Protein AF-A0A619I436-F1 (afdb_monomer_lite)

Organism: Salmonella enterica (NCBI:txid28901)

pLDDT: mean 89.27, std 11.94, range [47.62, 98.25]

Secondary stru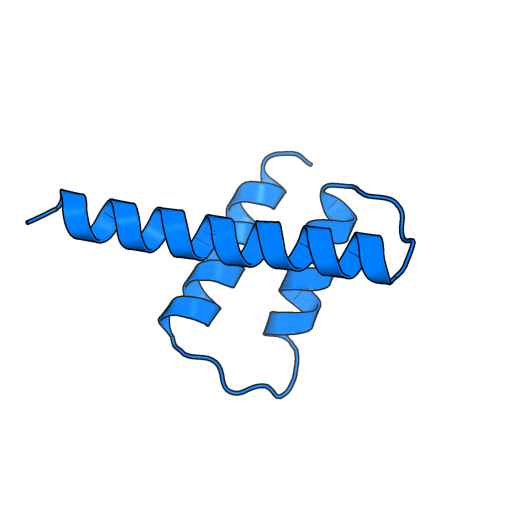cture (DSSP, 8-state):
--HHHHHHHHHHHHHHHHHHHHHHHHTT----HHHHHHHHHHHHHSS----HHHHHHHHHHHHHHTT--

Structure (mmCIF, N/CA/C/O backbone):
data_AF-A0A619I436-F1
#
_entry.id   AF-A0A619I436-F1
#
loop_
_atom_site.group_PDB
_atom_site.id
_atom_site.type_symbol
_atom_site.label_atom_id
_atom_site.label_alt_id
_atom_site.label_comp_id
_atom_site.label_asym_id
_atom_site.label_entity_id
_atom_site.label_seq_id
_atom_site.pdbx_PDB_ins_code
_atom_site.Cartn_x
_atom_site.Cartn_y
_atom_site.Cartn_z
_atom_site.occupancy
_atom_site.B_iso_or_equiv
_atom_site.auth_seq_id
_atom_site.auth_comp_id
_atom_site.auth_asym_id
_atom_site.auth_atom_id
_atom_site.pdbx_PDB_model_num
ATOM 1 N N . MET A 1 1 ? 5.659 21.826 18.984 1.00 47.62 1 MET A N 1
ATOM 2 C CA . MET A 1 1 ? 6.436 20.959 18.067 1.00 47.62 1 MET A CA 1
ATOM 3 C C . MET A 1 1 ? 5.690 19.663 17.698 1.00 47.62 1 MET A C 1
ATOM 5 O O . MET A 1 1 ? 6.336 18.708 17.305 1.00 47.62 1 MET A O 1
ATOM 9 N N . SER A 1 2 ? 4.352 19.603 17.780 1.00 57.28 2 SER A N 1
ATOM 10 C CA . SER A 1 2 ? 3.565 18.394 17.454 1.00 57.28 2 SER A CA 1
ATOM 11 C C . SER A 1 2 ? 3.065 18.360 16.006 1.00 57.28 2 SER A C 1
ATOM 13 O O . SER A 1 2 ? 3.145 17.325 15.360 1.00 57.28 2 SER A O 1
ATOM 15 N N . GLN A 1 3 ? 2.631 19.504 15.467 1.00 55.03 3 GLN A N 1
ATOM 16 C CA . GLN A 1 3 ? 2.014 19.582 14.134 1.00 55.03 3 GLN A CA 1
ATOM 17 C C . GLN A 1 3 ? 2.925 19.073 13.013 1.00 55.03 3 GLN A C 1
ATOM 19 O O . GLN A 1 3 ? 2.477 18.361 12.125 1.00 55.03 3 GLN A O 1
ATOM 24 N N . GLN A 1 4 ? 4.219 19.391 13.067 1.00 55.78 4 GLN A N 1
ATOM 25 C CA . GLN A 1 4 ? 5.170 18.995 12.026 1.00 55.78 4 GLN A CA 1
ATOM 26 C C . GLN A 1 4 ? 5.346 17.471 11.939 1.00 55.78 4 GLN A C 1
ATOM 28 O O . GLN A 1 4 ? 5.645 16.963 10.869 1.00 55.78 4 GLN A O 1
ATOM 33 N N . ASN A 1 5 ? 5.107 16.753 13.039 1.00 62.62 5 ASN A N 1
ATOM 34 C CA . ASN A 1 5 ? 5.197 15.297 13.086 1.00 62.62 5 ASN A CA 1
ATOM 35 C C . ASN A 1 5 ? 3.937 14.629 12.498 1.00 62.62 5 ASN A C 1
ATOM 37 O O . ASN A 1 5 ? 4.038 13.648 11.770 1.00 62.62 5 ASN A O 1
ATOM 41 N N . GLU A 1 6 ? 2.757 15.209 12.745 1.00 62.97 6 GLU A N 1
ATOM 42 C CA . GLU A 1 6 ? 1.480 14.727 12.192 1.00 62.97 6 GLU A CA 1
ATOM 43 C C . GLU A 1 6 ? 1.412 14.883 10.665 1.00 62.97 6 GLU A C 1
ATOM 45 O O . GLU A 1 6 ? 0.936 13.984 9.974 1.00 62.97 6 GLU A O 1
ATOM 50 N N . PHE A 1 7 ? 1.927 15.992 10.117 1.00 72.75 7 PHE A N 1
ATOM 51 C CA . PHE A 1 7 ? 1.990 16.184 8.663 1.00 72.75 7 PHE A CA 1
ATOM 52 C C . PHE A 1 7 ? 2.915 15.172 7.985 1.00 72.75 7 PHE A C 1
ATOM 54 O O . PHE A 1 7 ? 2.572 14.665 6.916 1.00 72.75 7 PHE A O 1
ATOM 61 N N . THR A 1 8 ? 4.057 14.853 8.597 1.00 77.94 8 THR A N 1
ATOM 62 C CA . THR A 1 8 ? 4.986 13.837 8.082 1.00 77.94 8 THR A CA 1
ATOM 63 C C . THR A 1 8 ? 4.339 12.454 8.079 1.00 77.94 8 THR A C 1
ATOM 65 O O . THR A 1 8 ? 4.347 11.775 7.056 1.00 77.94 8 THR A O 1
ATOM 68 N N . GLU A 1 9 ? 3.679 12.073 9.174 1.00 81.00 9 GLU A N 1
ATOM 69 C CA . GLU A 1 9 ? 2.964 10.797 9.273 1.00 81.00 9 GLU A CA 1
ATOM 70 C C . GLU A 1 9 ? 1.831 10.677 8.246 1.00 81.00 9 GLU A C 1
ATOM 72 O O . GLU A 1 9 ? 1.739 9.676 7.534 1.00 81.00 9 GLU A O 1
ATOM 77 N N . ALA A 1 10 ? 0.992 11.709 8.126 1.00 87.06 10 ALA A N 1
ATOM 78 C CA . ALA A 1 10 ? -0.085 11.723 7.143 1.00 87.06 10 ALA A CA 1
ATOM 79 C C . ALA A 1 10 ? 0.458 11.641 5.708 1.00 87.06 10 ALA A C 1
ATOM 81 O O . ALA A 1 10 ? -0.107 10.944 4.868 1.00 87.06 10 ALA A O 1
ATOM 82 N N . THR A 1 11 ? 1.578 12.316 5.435 1.00 90.94 11 THR A N 1
ATOM 83 C CA . THR A 1 11 ? 2.235 12.282 4.123 1.00 90.94 11 THR A CA 1
ATOM 84 C C . THR A 1 11 ? 2.760 10.887 3.802 1.00 90.94 11 THR A C 1
ATOM 86 O O . THR A 1 11 ? 2.521 10.401 2.699 1.00 90.94 11 THR A O 1
ATOM 89 N N . ALA A 1 12 ? 3.413 10.215 4.754 1.00 91.06 12 ALA A N 1
ATOM 90 C CA . ALA A 1 12 ? 3.903 8.851 4.566 1.00 91.06 12 ALA A CA 1
ATOM 91 C C . ALA A 1 12 ? 2.755 7.883 4.232 1.00 91.06 12 ALA A C 1
ATOM 93 O O . ALA A 1 12 ? 2.835 7.149 3.252 1.00 91.06 12 ALA A O 1
ATOM 94 N N . ILE A 1 13 ? 1.641 7.954 4.967 1.00 93.38 13 ILE A N 1
ATOM 95 C CA . ILE A 1 13 ? 0.453 7.125 4.702 1.00 93.38 13 ILE A CA 1
ATOM 96 C C . ILE A 1 13 ? -0.114 7.405 3.302 1.00 93.38 13 ILE A C 1
ATOM 98 O O . ILE A 1 13 ? -0.393 6.476 2.543 1.00 93.38 13 ILE A O 1
ATOM 102 N N . CYS A 1 14 ? -0.272 8.682 2.941 1.00 94.88 14 CYS A N 1
ATOM 103 C CA . CYS A 1 14 ? -0.770 9.078 1.624 1.00 94.88 14 CYS A CA 1
ATOM 104 C C . CYS A 1 14 ? 0.143 8.603 0.488 1.00 94.88 14 CYS A C 1
ATOM 106 O O . CYS A 1 14 ? -0.362 8.202 -0.559 1.00 94.88 14 CYS A O 1
ATOM 108 N N . ASN A 1 15 ? 1.461 8.625 0.690 1.00 94.75 15 ASN A N 1
ATOM 109 C CA . ASN A 1 15 ? 2.424 8.156 -0.300 1.00 94.75 15 ASN A CA 1
ATOM 110 C C . ASN A 1 15 ? 2.303 6.648 -0.536 1.00 94.75 15 ASN A C 1
ATOM 112 O O . ASN A 1 15 ? 2.275 6.234 -1.693 1.00 94.75 15 ASN A O 1
ATOM 116 N N . GLU A 1 16 ? 2.166 5.837 0.516 1.00 96.06 16 GLU A N 1
ATOM 117 C CA . GLU A 1 16 ? 2.031 4.384 0.348 1.00 96.06 16 GLU A CA 1
ATOM 118 C C . GLU A 1 16 ? 0.695 4.007 -0.306 1.00 96.06 16 GLU A C 1
ATOM 120 O O . GLU A 1 16 ? 0.670 3.223 -1.255 1.00 96.06 16 GLU A O 1
ATOM 125 N N . ILE A 1 17 ? -0.416 4.624 0.116 1.00 97.00 17 ILE A N 1
ATOM 126 C CA . ILE A 1 17 ? -1.727 4.384 -0.511 1.00 97.00 17 ILE A CA 1
ATOM 127 C C . ILE A 1 17 ? -1.720 4.861 -1.969 1.00 97.00 17 ILE A C 1
ATOM 129 O O . ILE A 1 17 ? -2.175 4.145 -2.860 1.00 97.00 17 ILE A O 1
ATOM 133 N N . GLY A 1 18 ? -1.191 6.058 -2.232 1.00 97.44 18 GLY A N 1
ATOM 134 C CA . GLY A 1 18 ? -1.092 6.612 -3.580 1.00 97.44 18 GLY A CA 1
ATOM 135 C C . GLY A 1 18 ? -0.212 5.761 -4.497 1.00 97.44 18 GLY A C 1
ATOM 136 O O . GLY A 1 18 ? -0.594 5.494 -5.635 1.00 97.44 18 GLY A O 1
ATOM 137 N N . GLY A 1 19 ? 0.926 5.279 -3.993 1.00 96.38 19 GLY A N 1
ATOM 138 C CA . GLY A 1 19 ? 1.804 4.352 -4.705 1.00 96.38 19 GLY A CA 1
ATOM 139 C C . GLY A 1 19 ? 1.096 3.046 -5.061 1.00 96.38 19 GLY A C 1
ATOM 140 O O . GLY A 1 19 ? 1.142 2.624 -6.216 1.00 96.38 19 GLY A O 1
ATOM 141 N N . ALA A 1 20 ? 0.359 2.460 -4.114 1.00 97.31 20 ALA A N 1
ATOM 142 C CA . ALA A 1 20 ? -0.416 1.246 -4.356 1.00 97.31 20 ALA A CA 1
ATOM 143 C C . ALA A 1 20 ? -1.510 1.445 -5.421 1.00 97.31 20 ALA A C 1
ATOM 145 O O . ALA A 1 20 ? -1.692 0.586 -6.283 1.00 97.31 20 ALA A O 1
ATOM 146 N N . VAL A 1 21 ? -2.198 2.596 -5.428 1.00 98.25 21 VAL A N 1
ATOM 147 C CA . VAL A 1 21 ? -3.162 2.941 -6.492 1.00 98.25 21 VAL A CA 1
ATOM 148 C C . VAL A 1 21 ? -2.481 2.957 -7.860 1.00 98.25 21 VAL A C 1
ATOM 150 O O . VAL A 1 21 ? -3.000 2.368 -8.809 1.00 98.25 21 VAL A O 1
ATOM 153 N N . LEU A 1 22 ? -1.326 3.618 -7.977 1.00 98.06 22 LEU A N 1
ATOM 154 C CA . LEU A 1 22 ? -0.597 3.699 -9.245 1.00 98.06 22 LEU A CA 1
ATOM 155 C C . LEU A 1 22 ? -0.151 2.316 -9.736 1.00 98.06 22 LEU A C 1
ATOM 157 O O . LEU A 1 22 ? -0.302 2.026 -10.922 1.00 98.06 22 LEU A O 1
ATOM 161 N N . GLU A 1 23 ? 0.330 1.459 -8.836 1.00 97.00 23 GLU A N 1
ATOM 162 C CA . GLU A 1 23 ? 0.749 0.091 -9.154 1.00 97.00 23 GLU A CA 1
ATOM 163 C C . GLU A 1 23 ? -0.424 -0.757 -9.676 1.00 97.00 23 GLU A C 1
ATOM 165 O O . GLU A 1 23 ? -0.329 -1.379 -10.734 1.00 97.00 23 GLU A O 1
ATOM 170 N N . ILE A 1 24 ? -1.574 -0.721 -8.996 1.00 97.94 24 ILE A N 1
ATOM 171 C CA . ILE A 1 24 ? -2.790 -1.443 -9.411 1.00 97.94 24 ILE A CA 1
ATOM 172 C C . ILE A 1 24 ? -3.240 -1.002 -10.806 1.00 97.94 24 ILE A C 1
ATOM 174 O O . ILE A 1 24 ? -3.537 -1.842 -11.662 1.00 97.94 24 ILE A O 1
ATOM 178 N N . LEU A 1 25 ? -3.262 0.313 -11.051 1.00 97.38 25 LEU A N 1
ATOM 179 C CA . LEU A 1 25 ? -3.649 0.873 -12.344 1.00 97.38 25 LEU A CA 1
ATOM 180 C C . LEU A 1 25 ? -2.654 0.491 -13.448 1.00 97.38 25 LEU A C 1
ATOM 182 O O . LEU A 1 25 ? -3.077 0.132 -14.548 1.00 97.38 25 LEU A O 1
ATOM 186 N N . ALA A 1 26 ? -1.349 0.513 -13.161 1.00 97.25 26 ALA A N 1
ATOM 187 C CA . ALA A 1 26 ? -0.312 0.083 -14.098 1.00 97.25 26 ALA A CA 1
ATOM 188 C C . ALA A 1 26 ? -0.460 -1.402 -14.471 1.00 97.25 26 ALA A C 1
ATOM 190 O O . ALA A 1 26 ? -0.316 -1.768 -15.640 1.00 97.25 26 ALA A O 1
ATOM 191 N N . GLN A 1 27 ? -0.825 -2.242 -13.499 1.00 96.50 27 GLN A N 1
ATOM 192 C CA . GLN A 1 27 ? -1.086 -3.670 -13.690 1.00 96.50 27 GLN A CA 1
ATOM 193 C C . GLN A 1 27 ? -2.471 -3.974 -14.292 1.00 96.50 27 GLN A C 1
ATOM 195 O O . GLN A 1 27 ? -2.762 -5.135 -14.578 1.00 96.50 27 GLN A O 1
ATOM 200 N N . LYS A 1 28 ? -3.328 -2.962 -14.508 1.00 96.12 28 LYS A N 1
ATOM 201 C CA . LYS A 1 28 ? -4.723 -3.114 -14.973 1.00 96.12 28 LYS A CA 1
ATOM 202 C C . LYS A 1 28 ? -5.546 -4.074 -14.102 1.00 96.12 28 LYS A C 1
ATOM 204 O O . LYS A 1 28 ? -6.401 -4.800 -14.611 1.00 96.12 28 LYS A O 1
ATOM 209 N N . ARG A 1 29 ? -5.263 -4.094 -12.799 1.00 95.62 29 ARG A N 1
ATOM 210 C CA . ARG A 1 29 ? -6.039 -4.836 -11.799 1.00 95.62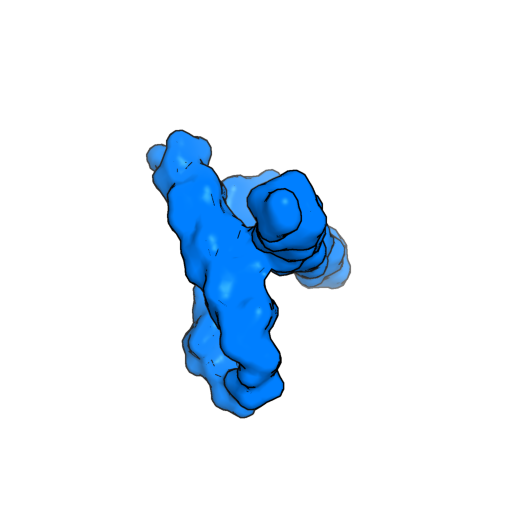 29 ARG A CA 1
ATOM 211 C C . ARG A 1 29 ? -7.251 -4.014 -11.360 1.00 95.62 29 ARG A C 1
ATOM 213 O O . ARG A 1 29 ? -7.238 -2.787 -11.448 1.00 95.62 29 ARG A O 1
ATOM 220 N N . ASP A 1 30 ? -8.278 -4.691 -10.853 1.00 96.94 30 ASP A N 1
ATOM 221 C CA . ASP A 1 30 ? -9.426 -4.020 -10.243 1.00 96.94 30 ASP A CA 1
ATOM 222 C C . ASP A 1 30 ? -8.997 -3.251 -8.990 1.00 96.94 30 ASP A C 1
ATOM 224 O O . ASP A 1 30 ? -8.324 -3.795 -8.112 1.00 96.94 30 ASP A O 1
ATOM 228 N N . LEU A 1 31 ? -9.416 -1.986 -8.901 1.00 97.12 31 LEU A N 1
ATOM 229 C CA . LEU A 1 31 ? -9.142 -1.139 -7.748 1.00 97.12 31 LEU A CA 1
ATOM 230 C C . LEU A 1 31 ? -10.154 -1.419 -6.633 1.00 97.12 31 LEU A C 1
ATOM 232 O O . LEU A 1 31 ? -11.321 -1.040 -6.710 1.00 97.12 31 LEU A O 1
ATOM 236 N N . SER A 1 32 ? -9.674 -2.053 -5.572 1.00 97.69 32 SER A N 1
ATOM 237 C CA . SER A 1 32 ? -10.423 -2.377 -4.358 1.00 97.69 32 SER A CA 1
ATOM 238 C C . SER A 1 32 ? -9.572 -2.154 -3.103 1.00 97.69 32 SER A C 1
ATOM 240 O O . SER A 1 32 ? -8.341 -2.106 -3.172 1.00 97.69 32 SER A O 1
ATOM 242 N N . VAL A 1 33 ? -10.215 -2.059 -1.933 1.00 97.56 33 VAL A N 1
ATOM 243 C CA . VAL A 1 33 ? -9.499 -1.957 -0.647 1.00 97.56 33 VAL A CA 1
ATOM 244 C C . VAL A 1 33 ? -8.581 -3.164 -0.438 1.00 97.56 33 VAL A C 1
ATOM 246 O O . VAL A 1 33 ? -7.429 -2.983 -0.057 1.00 97.56 33 VAL A O 1
ATOM 249 N N . GLN A 1 34 ? -9.045 -4.373 -0.771 1.00 97.81 34 GLN A N 1
ATOM 250 C CA . GLN A 1 34 ? -8.225 -5.578 -0.655 1.00 97.81 34 GLN A CA 1
ATOM 251 C C . GLN A 1 34 ? -7.001 -5.521 -1.575 1.00 97.81 34 GLN A C 1
ATOM 253 O O . GLN A 1 34 ? -5.891 -5.735 -1.114 1.00 97.81 34 GLN A O 1
ATOM 258 N N . SER A 1 35 ? -7.165 -5.128 -2.843 1.00 97.56 35 SER A N 1
ATOM 259 C CA . SER A 1 35 ? -6.020 -5.022 -3.760 1.00 97.56 35 SER A CA 1
ATOM 260 C C . SER A 1 35 ? -4.980 -3.987 -3.321 1.00 97.56 35 SER A C 1
ATOM 262 O O . SER A 1 35 ? -3.802 -4.161 -3.614 1.00 97.56 35 SER A O 1
ATOM 264 N N . LEU A 1 36 ? -5.397 -2.922 -2.622 1.00 98.00 36 LEU A N 1
ATOM 265 C CA . LEU A 1 36 ? -4.473 -1.943 -2.042 1.00 98.00 36 LEU A CA 1
ATOM 266 C C . LEU A 1 36 ? -3.683 -2.553 -0.883 1.00 98.00 36 LEU A C 1
ATOM 268 O O . LEU A 1 36 ? -2.477 -2.349 -0.804 1.00 98.00 36 LEU A O 1
ATOM 272 N N . ILE A 1 37 ? -4.354 -3.313 -0.012 1.00 97.81 37 ILE A N 1
ATOM 273 C CA . ILE A 1 37 ? -3.704 -4.045 1.081 1.00 97.81 37 ILE A CA 1
ATOM 274 C C . ILE A 1 37 ? -2.683 -5.032 0.514 1.00 97.81 37 ILE A C 1
ATOM 276 O O . ILE A 1 37 ? -1.536 -4.994 0.943 1.00 97.81 37 ILE A O 1
ATOM 280 N N . ASP A 1 38 ? -3.069 -5.834 -0.483 1.00 96.81 38 ASP A N 1
ATOM 281 C CA . ASP A 1 38 ? -2.193 -6.844 -1.085 1.00 96.81 38 ASP A CA 1
ATOM 282 C C . ASP A 1 38 ? -0.897 -6.215 -1.617 1.00 96.81 38 ASP A C 1
ATOM 284 O O . ASP A 1 38 ? 0.191 -6.681 -1.308 1.00 96.81 38 ASP A O 1
ATOM 288 N N . VAL A 1 39 ? -0.992 -5.107 -2.366 1.00 96.56 39 VAL A N 1
ATOM 289 C CA . VAL A 1 39 ? 0.190 -4.429 -2.930 1.00 96.56 39 VAL A CA 1
ATOM 290 C C . VAL A 1 39 ? 1.119 -3.885 -1.841 1.00 96.56 39 VAL A C 1
ATOM 292 O O . VAL A 1 39 ? 2.341 -3.953 -1.982 1.00 96.56 39 VAL A O 1
ATOM 295 N N . ILE A 1 40 ? 0.565 -3.341 -0.755 1.00 96.31 40 ILE A N 1
ATOM 296 C CA . ILE A 1 40 ? 1.374 -2.791 0.339 1.00 96.31 40 ILE A CA 1
ATOM 297 C C . ILE A 1 40 ? 2.012 -3.923 1.166 1.00 96.31 40 ILE A C 1
ATOM 299 O O . ILE A 1 40 ? 3.183 -3.830 1.532 1.00 96.31 40 ILE A O 1
ATOM 303 N N . GLU A 1 41 ? 1.282 -5.010 1.431 1.00 95.31 41 GLU A N 1
ATOM 304 C CA . GLU A 1 41 ? 1.799 -6.187 2.145 1.00 95.31 41 GLU A CA 1
ATOM 305 C C . GLU A 1 41 ? 2.847 -6.960 1.317 1.00 95.31 41 GLU A C 1
ATOM 307 O O . GLU A 1 41 ? 3.847 -7.429 1.871 1.00 95.31 41 GLU A O 1
ATOM 312 N N . ASP A 1 42 ? 2.701 -7.020 -0.010 1.00 93.31 42 ASP A N 1
ATOM 313 C CA . ASP A 1 42 ? 3.728 -7.541 -0.925 1.00 93.31 42 ASP A CA 1
ATOM 314 C C . ASP A 1 42 ? 5.023 -6.713 -0.833 1.00 93.31 42 ASP A C 1
ATOM 316 O O . ASP A 1 42 ? 6.125 -7.265 -0.805 1.00 93.31 42 ASP A O 1
ATOM 320 N N . GLY A 1 43 ? 4.902 -5.386 -0.717 1.00 88.31 43 GLY A N 1
ATOM 321 C CA . GLY A 1 43 ? 6.033 -4.493 -0.461 1.00 88.31 43 GLY A CA 1
ATOM 322 C C . GLY A 1 43 ? 6.738 -4.801 0.863 1.00 88.31 43 GLY A C 1
ATOM 323 O O . GLY A 1 43 ? 7.957 -4.961 0.882 1.00 88.31 43 GLY A O 1
ATOM 324 N N . LEU A 1 44 ? 5.975 -4.951 1.953 1.00 87.06 44 LEU A N 1
ATOM 325 C CA . LEU A 1 44 ? 6.494 -5.275 3.292 1.00 87.06 44 LEU A CA 1
ATOM 326 C C . LEU A 1 44 ? 7.164 -6.654 3.375 1.00 87.06 44 LEU A C 1
ATOM 328 O O . LEU A 1 44 ? 8.120 -6.829 4.127 1.00 87.06 44 LEU A O 1
ATOM 332 N N . SER A 1 45 ? 6.653 -7.640 2.638 1.00 86.19 45 SER A N 1
ATOM 333 C CA . SER A 1 45 ? 7.182 -9.011 2.637 1.00 86.19 45 SER A CA 1
ATOM 334 C C . SER A 1 45 ? 8.353 -9.223 1.670 1.00 86.19 45 SER A C 1
ATOM 336 O O . SER A 1 45 ? 9.025 -10.256 1.725 1.00 86.19 45 SER A O 1
ATOM 338 N N . GLY A 1 46 ? 8.613 -8.255 0.788 1.00 78.69 46 GLY A N 1
ATOM 339 C CA . GLY A 1 46 ? 9.723 -8.288 -0.154 1.00 78.69 46 GLY A CA 1
ATOM 340 C C . GLY A 1 46 ? 11.095 -8.120 0.508 1.00 78.69 46 GLY A C 1
ATOM 341 O O . GLY A 1 46 ? 11.242 -7.564 1.591 1.00 78.69 46 GLY A O 1
ATOM 342 N N . ASN A 1 47 ? 12.151 -8.541 -0.193 1.00 73.88 47 ASN A N 1
ATOM 343 C CA . ASN A 1 47 ? 13.544 -8.351 0.241 1.00 73.88 47 ASN A CA 1
ATOM 344 C C . ASN A 1 47 ? 14.062 -6.933 -0.069 1.00 73.88 47 ASN A C 1
ATOM 346 O O . ASN A 1 47 ? 15.148 -6.763 -0.628 1.00 73.88 47 ASN A O 1
ATOM 350 N N . PHE A 1 48 ? 13.277 -5.908 0.247 1.00 77.81 48 PHE A N 1
ATOM 351 C CA . PHE A 1 48 ? 13.661 -4.515 0.049 1.00 77.81 48 PHE A CA 1
ATOM 352 C C . PHE A 1 48 ? 14.108 -3.906 1.376 1.00 77.81 48 PHE A C 1
ATOM 354 O O . PHE A 1 48 ? 13.474 -4.098 2.406 1.00 77.81 48 PHE A O 1
ATOM 361 N N . THR A 1 49 ? 15.204 -3.149 1.358 1.00 79.88 49 THR A N 1
ATOM 362 C CA . THR A 1 49 ? 15.588 -2.330 2.511 1.00 79.88 49 THR A CA 1
ATOM 363 C C . THR A 1 49 ? 14.913 -0.977 2.380 1.00 79.88 49 THR A C 1
ATOM 365 O O . THR A 1 49 ? 15.288 -0.172 1.523 1.00 79.88 49 THR A O 1
ATOM 368 N N . TYR A 1 50 ? 13.910 -0.731 3.214 1.00 82.50 50 TYR A N 1
ATOM 369 C CA . TYR A 1 50 ? 13.223 0.549 3.273 1.00 82.50 50 TYR A CA 1
ATOM 370 C C . TYR A 1 50 ? 13.743 1.401 4.431 1.00 82.50 50 TYR A C 1
ATOM 372 O O . TYR A 1 50 ? 14.431 0.932 5.336 1.00 82.50 50 TYR A O 1
ATOM 380 N N . THR A 1 51 ? 13.450 2.700 4.382 1.00 86.25 51 THR A N 1
ATOM 381 C CA . THR A 1 51 ? 13.612 3.541 5.568 1.00 86.25 51 THR A CA 1
ATOM 382 C C . THR A 1 51 ? 12.565 3.133 6.601 1.00 86.25 51 THR A C 1
ATOM 384 O O . THR A 1 51 ? 11.452 2.751 6.238 1.00 86.25 51 THR A O 1
ATOM 387 N N . SER A 1 52 ? 12.884 3.275 7.888 1.00 85.44 52 SER A N 1
ATOM 388 C CA . SER A 1 52 ? 11.932 2.985 8.971 1.00 85.44 52 SER A CA 1
ATOM 389 C C . SER A 1 52 ? 10.631 3.785 8.842 1.00 85.44 52 SER A C 1
ATOM 391 O O . SER A 1 52 ? 9.559 3.288 9.167 1.00 85.44 52 SER A O 1
ATOM 393 N N . GLU A 1 53 ? 10.713 5.014 8.328 1.00 85.94 53 GLU A N 1
ATOM 394 C CA . GLU A 1 53 ? 9.554 5.861 8.035 1.00 85.94 53 GLU A CA 1
ATOM 395 C C . GLU A 1 53 ? 8.630 5.228 6.990 1.00 85.94 53 GLU A C 1
ATOM 397 O O . GLU A 1 53 ? 7.411 5.242 7.152 1.00 85.94 53 GLU A O 1
ATOM 402 N N . ARG A 1 54 ? 9.203 4.635 5.940 1.00 87.44 54 ARG A N 1
ATOM 403 C CA . ARG A 1 54 ? 8.431 3.997 4.878 1.00 87.44 54 A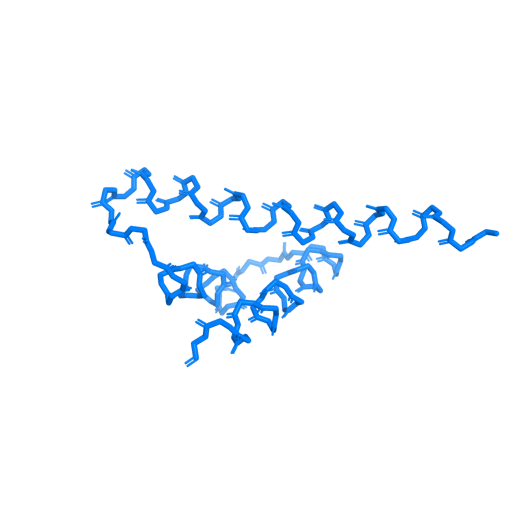RG A CA 1
ATOM 404 C C . ARG A 1 54 ? 7.791 2.695 5.352 1.00 87.44 54 ARG A C 1
ATOM 406 O O . ARG A 1 54 ? 6.617 2.478 5.079 1.00 87.44 54 ARG A O 1
ATOM 413 N N . GLU A 1 55 ? 8.518 1.869 6.105 1.00 91.00 55 GLU A N 1
ATOM 414 C CA . GLU A 1 55 ? 7.970 0.649 6.728 1.00 91.00 55 GLU A CA 1
ATOM 415 C C . GLU A 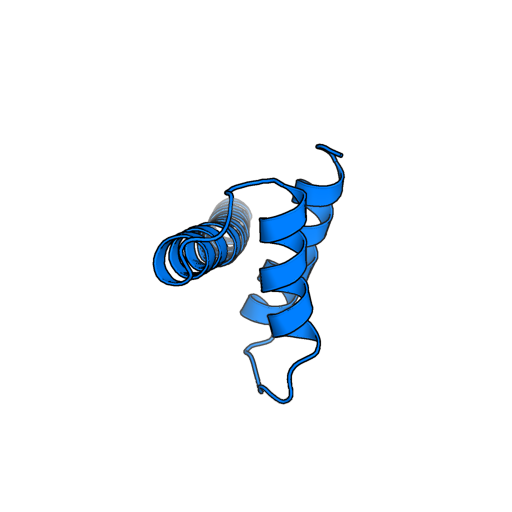1 55 ? 6.786 0.978 7.644 1.00 91.00 55 GLU A C 1
ATOM 417 O O . GLU A 1 55 ? 5.704 0.413 7.496 1.00 91.00 55 GLU A O 1
ATOM 422 N N . GLN A 1 56 ? 6.943 1.978 8.516 1.00 90.81 56 GLN A N 1
ATOM 423 C CA . GLN A 1 56 ? 5.859 2.450 9.381 1.00 90.81 56 GLN A CA 1
ATOM 424 C C . GLN A 1 56 ? 4.692 3.043 8.582 1.00 90.81 56 GLN A C 1
ATOM 426 O O . GLN A 1 56 ? 3.534 2.844 8.951 1.00 90.81 56 GLN A O 1
ATOM 431 N N . GLY A 1 57 ? 4.976 3.758 7.490 1.00 92.69 57 GLY A N 1
ATOM 432 C CA . GLY A 1 57 ? 3.966 4.254 6.556 1.00 92.69 57 GLY A CA 1
ATOM 433 C C . GLY A 1 57 ? 3.134 3.120 5.958 1.00 92.69 57 GLY A C 1
ATOM 434 O O . GLY A 1 57 ? 1.904 3.194 5.982 1.00 92.69 57 GLY A O 1
ATOM 435 N N . MET A 1 58 ? 3.790 2.046 5.509 1.00 94.69 58 MET A N 1
ATOM 436 C CA . MET A 1 58 ? 3.143 0.861 4.938 1.00 94.69 58 MET A CA 1
ATOM 437 C C . MET A 1 58 ? 2.277 0.139 5.977 1.00 94.69 58 MET A C 1
ATOM 439 O O . MET A 1 58 ? 1.091 -0.093 5.736 1.00 94.69 58 MET A O 1
ATOM 443 N N . GLU A 1 59 ? 2.813 -0.144 7.169 1.00 95.06 59 GLU A N 1
ATOM 444 C CA . GLU A 1 59 ? 2.058 -0.789 8.254 1.00 95.06 59 GLU A CA 1
ATOM 445 C C . GLU A 1 59 ? 0.820 0.025 8.664 1.00 95.06 59 GLU A C 1
ATOM 447 O O . GLU A 1 59 ? -0.275 -0.515 8.856 1.00 95.06 59 GLU A O 1
ATOM 452 N N . ARG A 1 60 ? 0.967 1.349 8.792 1.00 95.25 60 ARG A N 1
ATOM 453 C CA . ARG A 1 60 ? -0.139 2.249 9.147 1.00 95.25 60 ARG A CA 1
ATOM 454 C C . ARG A 1 60 ? -1.180 2.329 8.037 1.00 95.25 60 ARG A C 1
ATOM 456 O O . ARG A 1 60 ? -2.372 2.272 8.341 1.00 95.25 60 ARG A O 1
ATOM 463 N N . ALA A 1 61 ? -0.753 2.414 6.777 1.00 96.75 61 ALA A N 1
ATOM 464 C CA . ALA A 1 61 ? -1.650 2.395 5.628 1.00 96.75 61 ALA A CA 1
ATOM 465 C C . ALA A 1 61 ? -2.492 1.111 5.605 1.00 96.75 61 ALA A C 1
ATOM 467 O O . ALA A 1 61 ? -3.720 1.194 5.542 1.00 96.75 61 ALA A O 1
ATOM 468 N N . VAL A 1 62 ? 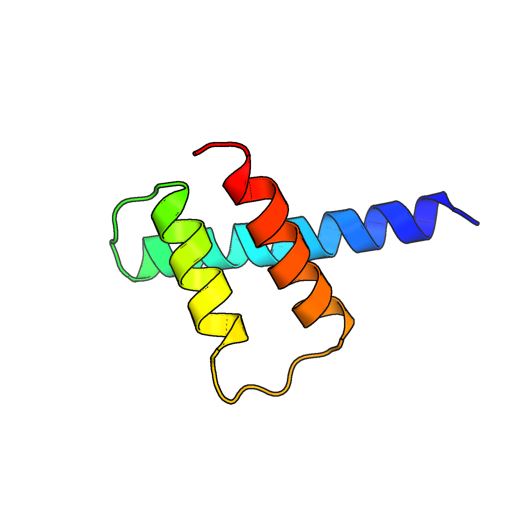-1.868 -0.061 5.773 1.00 97.25 62 VAL A N 1
ATOM 469 C CA . VAL A 1 62 ? -2.572 -1.353 5.870 1.00 97.25 62 VAL A CA 1
ATOM 470 C C . VAL A 1 62 ? -3.581 -1.351 7.019 1.00 97.25 62 VAL A C 1
ATOM 472 O O . VAL A 1 62 ? -4.740 -1.718 6.827 1.00 97.25 62 VAL A O 1
ATOM 475 N N . ASN A 1 63 ? -3.183 -0.893 8.209 1.00 96.44 63 ASN A N 1
ATOM 476 C CA . ASN A 1 63 ? -4.070 -0.841 9.375 1.00 96.44 63 ASN A CA 1
ATOM 477 C C . ASN A 1 63 ? -5.275 0.093 9.184 1.00 96.44 63 ASN A C 1
ATOM 479 O O . ASN A 1 63 ? -6.349 -0.179 9.722 1.00 96.44 63 ASN A O 1
ATOM 483 N N . ILE A 1 64 ? -5.117 1.193 8.443 1.00 95.62 64 ILE A N 1
ATOM 484 C CA . ILE A 1 64 ? -6.221 2.092 8.090 1.00 95.62 64 ILE A CA 1
ATOM 485 C C . ILE A 1 64 ? -7.145 1.419 7.076 1.00 95.62 64 ILE A C 1
ATOM 487 O O . ILE A 1 64 ? -8.356 1.401 7.287 1.00 95.62 64 ILE A O 1
ATOM 491 N N . LEU A 1 65 ? -6.590 0.837 6.010 1.00 96.88 65 LEU A N 1
ATOM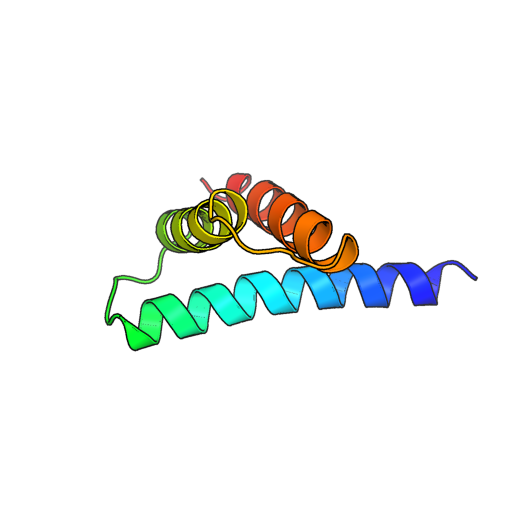 492 C CA . LEU A 1 65 ? -7.359 0.170 4.957 1.00 96.88 65 LEU A CA 1
ATOM 493 C C . LEU A 1 65 ? -8.174 -1.013 5.498 1.00 96.88 65 LEU A C 1
ATOM 495 O O . LEU A 1 65 ? -9.341 -1.156 5.141 1.00 96.88 65 LEU A O 1
ATOM 499 N N . LYS A 1 66 ? -7.619 -1.781 6.445 1.00 97.12 66 LYS A N 1
ATOM 500 C CA . LYS A 1 66 ? -8.313 -2.880 7.143 1.00 97.12 66 LYS A CA 1
ATOM 501 C C . LYS A 1 66 ? -9.570 -2.451 7.912 1.00 97.12 66 LYS A C 1
ATOM 503 O O . LYS A 1 66 ? -10.328 -3.310 8.332 1.00 97.12 66 LYS A O 1
ATOM 508 N N . ARG A 1 67 ? -9.818 -1.150 8.110 1.00 96.94 67 ARG A N 1
ATOM 509 C CA . ARG A 1 67 ? -11.062 -0.644 8.725 1.00 96.94 67 ARG A CA 1
ATOM 510 C C . ARG A 1 67 ? -12.227 -0.517 7.741 1.00 96.94 67 ARG A C 1
ATOM 512 O O . ARG A 1 67 ? -13.339 -0.228 8.174 1.00 96.94 67 ARG A O 1
ATOM 519 N N . PHE A 1 68 ? -11.970 -0.659 6.442 1.00 94.44 68 PHE A N 1
ATOM 520 C CA . PHE A 1 68 ? -12.959 -0.501 5.370 1.00 94.44 68 PHE A CA 1
ATOM 521 C C . PHE A 1 68 ? -13.388 -1.837 4.741 1.00 94.44 68 PHE A C 1
ATOM 523 O O . PHE A 1 68 ? -14.088 -1.831 3.728 1.00 94.44 68 PHE A O 1
ATOM 530 N N . ILE A 1 69 ? -12.966 -2.956 5.332 1.00 87.06 69 ILE A N 1
ATOM 531 C CA . ILE A 1 69 ? -13.306 -4.341 4.975 1.00 87.06 69 ILE A CA 1
ATOM 532 C C . ILE A 1 69 ? -13.788 -5.080 6.221 1.00 87.06 69 ILE A C 1
ATOM 534 O O . ILE A 1 69 ? -14.660 -5.958 6.061 1.00 87.06 69 ILE A O 1
#

Radius of gyration: 12.4 Å; chains: 1; bounding box: 29×30×33 Å

Foldseek 3Di:
DVPVVVVLLVVLLCVLLVVQVVVCVVVVHDDDLVSSLVSLVCVLPDPDDDDPSNNSSSVVNNVVSVVVD

Sequence (69 aa):
MSQQNEFTEATAICNEIGGAVLEILAQKRDLSVQSLIDVIEDGLSGNFTYTSEREQGMERAVNILKRFI